Protein AF-A0A960UHL5-F1 (afdb_monomer_lite)

Foldseek 3Di:
DAAADEDPVVLVCVVVCPVLVVCCVPPVVNNVRYDNDPVVRQVPDQEAEAPDADPVVVVVVLPPQRHAYEYADCNDPDDDPHPRYHYPVD

pLDDT: mean 88.34, std 11.58, range [50.41, 98.0]

Sequence (90 aa):
RRVRIHDDNVSMARLRGGNKAYIEAKLPHISELLVADARDVIDGAAVIIVGAASPLYRELLEQERDKTVVDLVRLWDDTPDLPAYHGLCW

Radius of gyration: 14.04 Å; chains: 1; bounding box: 30×26×37 Å

Secondary structure (DSSP, 8-state):
----B--HHHHHHTTSTHHHHHHHHH-HHHHTTB-S-HHHHHHT-SEEEE-S--HHHHHHHHT-SSSEEEESS--SSS--S-TTEEES--

Structure (mmCIF, N/CA/C/O backbone):
data_AF-A0A960UHL5-F1
#
_entry.id   AF-A0A960UHL5-F1
#
loop_
_atom_site.group_PDB
_atom_site.id
_atom_site.type_symbol
_atom_site.label_atom_id
_atom_site.label_alt_id
_atom_site.label_comp_id
_atom_site.label_asym_id
_atom_site.label_entity_id
_atom_site.label_seq_id
_atom_site.pdbx_PDB_ins_code
_atom_site.Cartn_x
_atom_site.Cartn_y
_atom_site.Cartn_z
_atom_site.occupancy
_atom_site.B_iso_or_equiv
_atom_site.auth_seq_id
_atom_site.auth_comp_id
_atom_site.auth_asym_id
_atom_site.auth_atom_id
_atom_site.pdbx_PDB_model_num
ATOM 1 N N . ARG A 1 1 ? -6.436 -17.522 -4.661 1.00 59.94 1 ARG A N 1
ATOM 2 C CA . ARG A 1 1 ? -6.026 -16.264 -3.984 1.00 59.94 1 ARG A CA 1
ATOM 3 C C . ARG A 1 1 ? -5.023 -15.569 -4.894 1.00 59.94 1 ARG A C 1
ATOM 5 O O . ARG A 1 1 ? -4.100 -16.245 -5.323 1.00 59.94 1 ARG A O 1
ATOM 12 N N . ARG A 1 2 ? -5.245 -14.303 -5.264 1.00 85.00 2 ARG A N 1
ATOM 13 C CA . ARG A 1 2 ? -4.417 -13.558 -6.230 1.00 85.00 2 ARG A CA 1
ATOM 14 C C . ARG A 1 2 ? -3.702 -12.421 -5.499 1.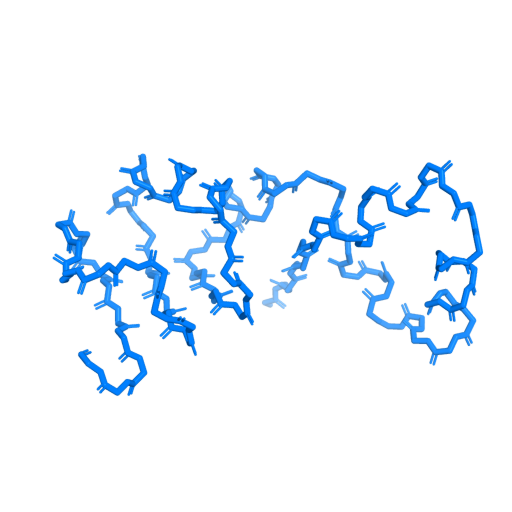00 85.00 2 ARG A C 1
ATOM 16 O O . ARG A 1 2 ? -4.349 -11.719 -4.732 1.00 85.00 2 ARG A O 1
ATOM 23 N N . VAL A 1 3 ? -2.399 -12.280 -5.721 1.00 93.75 3 VAL A N 1
ATOM 24 C CA . VAL A 1 3 ? -1.571 -11.191 -5.176 1.00 93.75 3 VAL A CA 1
ATOM 25 C C . VAL A 1 3 ? -1.398 -10.131 -6.258 1.00 93.75 3 VAL A C 1
ATOM 27 O O . VAL A 1 3 ? -1.325 -10.469 -7.439 1.00 93.75 3 VAL A O 1
ATOM 30 N N . ARG A 1 4 ? -1.365 -8.860 -5.858 1.00 95.38 4 ARG A N 1
ATOM 31 C CA . ARG A 1 4 ? -1.005 -7.724 -6.711 1.00 95.38 4 ARG A CA 1
ATOM 32 C C . ARG A 1 4 ? -0.083 -6.809 -5.925 1.00 95.38 4 ARG A C 1
ATOM 34 O O . ARG A 1 4 ? -0.239 -6.689 -4.713 1.00 95.38 4 ARG A O 1
ATOM 41 N N . ILE A 1 5 ? 0.879 -6.219 -6.618 1.00 94.31 5 ILE A N 1
ATOM 42 C CA . ILE A 1 5 ? 1.917 -5.383 -6.028 1.00 94.31 5 ILE A CA 1
ATOM 43 C C . ILE A 1 5 ? 1.909 -4.059 -6.771 1.00 94.31 5 ILE A C 1
ATOM 45 O O . ILE A 1 5 ? 1.880 -4.032 -7.999 1.00 94.31 5 ILE A O 1
ATOM 49 N N . HIS A 1 6 ? 1.957 -2.971 -6.024 1.00 94.50 6 HIS A N 1
ATOM 50 C CA . HIS A 1 6 ? 2.238 -1.661 -6.571 1.00 94.50 6 HIS A CA 1
ATOM 51 C C . HIS A 1 6 ? 3.460 -1.090 -5.857 1.00 94.50 6 HIS A C 1
ATOM 53 O O . HIS A 1 6 ? 3.639 -1.291 -4.656 1.00 94.50 6 HIS A O 1
ATOM 59 N N . ASP A 1 7 ? 4.309 -0.423 -6.627 1.00 90.75 7 ASP A N 1
ATOM 60 C CA . ASP A 1 7 ? 5.493 0.272 -6.144 1.00 90.75 7 ASP A CA 1
ATOM 61 C C . ASP A 1 7 ? 5.653 1.549 -6.973 1.00 90.75 7 ASP A C 1
ATOM 63 O O . ASP A 1 7 ? 5.804 1.476 -8.200 1.00 90.75 7 ASP A O 1
ATOM 67 N N . ASP A 1 8 ? 5.595 2.705 -6.311 1.00 84.06 8 ASP A N 1
ATOM 68 C CA . ASP A 1 8 ? 5.727 4.026 -6.932 1.00 84.06 8 ASP A CA 1
ATOM 69 C C . ASP A 1 8 ? 7.028 4.158 -7.741 1.00 84.06 8 ASP A C 1
ATOM 71 O O . ASP A 1 8 ? 7.022 4.641 -8.876 1.00 84.06 8 ASP A O 1
ATOM 75 N N . ASN A 1 9 ? 8.155 3.673 -7.212 1.00 77.88 9 ASN A N 1
ATOM 76 C CA . ASN A 1 9 ? 9.458 3.796 -7.866 1.00 77.88 9 ASN A CA 1
ATOM 77 C C . ASN A 1 9 ? 9.540 2.923 -9.121 1.00 77.88 9 ASN A C 1
ATOM 79 O O . ASN A 1 9 ? 10.141 3.322 -10.121 1.00 77.88 9 ASN A O 1
ATOM 83 N N . VAL A 1 10 ? 8.926 1.739 -9.097 1.00 76.94 10 VAL A N 1
ATOM 84 C CA . VAL A 1 10 ? 8.890 0.831 -10.252 1.00 76.94 10 VAL A CA 1
ATOM 85 C C . VAL A 1 10 ? 7.877 1.296 -11.298 1.00 76.94 10 VAL A C 1
ATOM 87 O O . VAL A 1 10 ? 8.176 1.266 -12.496 1.00 76.94 10 VAL A O 1
ATOM 90 N N . SER A 1 11 ? 6.707 1.770 -10.869 1.00 70.88 11 SER A N 1
ATOM 91 C CA . SER A 1 11 ? 5.652 2.280 -11.753 1.00 70.88 11 SER A CA 1
ATOM 92 C C . SER A 1 11 ? 6.113 3.542 -12.479 1.00 70.88 11 SER A C 1
ATOM 94 O O . SER A 1 11 ? 6.006 3.614 -13.704 1.00 70.88 11 SER A O 1
ATOM 96 N N . MET A 1 12 ? 6.768 4.468 -11.771 1.00 58.31 12 MET A N 1
ATOM 97 C CA . MET A 1 12 ? 7.421 5.634 -12.373 1.00 58.31 12 MET A CA 1
ATOM 98 C C . MET A 1 12 ? 8.596 5.239 -13.272 1.00 58.31 12 MET A C 1
ATOM 100 O O . MET A 1 12 ? 8.795 5.833 -14.332 1.00 58.31 12 MET A O 1
ATOM 104 N N . ALA A 1 13 ? 9.357 4.198 -12.924 1.00 56.66 13 ALA A N 1
ATOM 105 C CA . ALA A 1 13 ? 10.436 3.711 -13.777 1.00 56.66 13 ALA A CA 1
ATOM 106 C C . ALA A 1 13 ? 9.955 2.993 -15.051 1.00 56.66 13 ALA A C 1
ATOM 108 O O . ALA A 1 13 ? 10.745 2.835 -15.982 1.00 56.66 13 ALA A O 1
ATOM 109 N N . ARG A 1 14 ? 8.665 2.645 -15.193 1.00 53.62 14 ARG A N 1
ATOM 110 C CA . ARG A 1 14 ? 8.115 2.270 -16.512 1.00 53.62 14 ARG A CA 1
ATOM 111 C C . ARG A 1 14 ? 8.217 3.418 -17.528 1.00 53.62 14 ARG A C 1
ATOM 113 O O . ARG A 1 14 ? 8.268 3.138 -18.722 1.00 53.62 14 ARG A O 1
ATOM 120 N N . LEU A 1 15 ? 8.344 4.672 -17.074 1.00 50.41 15 LEU A N 1
ATOM 121 C CA . LEU A 1 15 ? 8.643 5.841 -17.917 1.00 50.41 15 LEU A CA 1
ATOM 122 C C . LEU A 1 15 ? 10.147 5.982 -18.249 1.00 50.41 15 LEU A C 1
ATOM 124 O O . LEU A 1 15 ? 10.513 6.781 -19.107 1.00 50.41 15 LEU A O 1
ATOM 128 N N . ARG A 1 16 ? 11.034 5.206 -17.604 1.00 50.62 16 ARG A N 1
ATOM 129 C CA . ARG A 1 16 ? 12.496 5.190 -17.816 1.00 50.62 16 ARG A CA 1
ATOM 130 C C . ARG A 1 16 ? 12.991 3.737 -17.895 1.00 50.62 16 ARG A C 1
ATOM 132 O O . ARG A 1 16 ? 13.467 3.174 -16.916 1.00 50.62 16 ARG A O 1
ATOM 139 N N . GLY A 1 17 ? 12.862 3.125 -19.074 1.00 58.31 17 GLY A N 1
ATOM 140 C CA . GLY A 1 17 ? 12.838 1.668 -19.316 1.00 58.31 17 GLY A CA 1
ATOM 141 C C . GLY A 1 17 ? 13.940 0.743 -18.756 1.00 58.31 17 GLY A C 1
ATOM 142 O O . GLY A 1 17 ? 13.784 -0.470 -18.868 1.00 58.31 17 GLY A O 1
ATOM 143 N N . GLY A 1 18 ? 15.009 1.237 -18.123 1.00 67.62 18 GLY A N 1
ATOM 144 C CA . GLY A 1 18 ? 16.094 0.401 -17.584 1.00 67.62 18 GLY A CA 1
ATOM 145 C C . GLY A 1 18 ? 15.682 -0.499 -16.409 1.00 67.62 18 GLY A C 1
ATOM 146 O O . GLY A 1 18 ? 15.943 -1.701 -16.432 1.00 67.62 18 GLY A O 1
ATOM 147 N N . ASN A 1 19 ? 14.982 0.044 -15.405 1.00 70.06 19 ASN A N 1
ATOM 148 C CA . ASN A 1 19 ? 14.563 -0.745 -14.232 1.00 70.06 19 ASN A CA 1
ATOM 149 C C . ASN A 1 19 ? 13.491 -1.780 -14.581 1.00 70.06 19 ASN A C 1
ATOM 151 O O . ASN A 1 19 ? 13.513 -2.890 -14.054 1.00 70.06 19 ASN A O 1
ATOM 155 N N . LYS A 1 20 ? 12.573 -1.438 -15.494 1.00 72.62 20 LYS A N 1
ATOM 156 C CA . LYS A 1 20 ? 11.529 -2.359 -15.951 1.00 72.62 20 LYS A CA 1
ATOM 157 C C . LYS A 1 20 ? 12.143 -3.592 -16.621 1.00 72.62 20 LYS A C 1
ATOM 159 O O . LYS A 1 20 ? 11.830 -4.707 -16.222 1.00 72.62 20 LYS A O 1
ATOM 164 N N . ALA A 1 21 ? 13.064 -3.386 -17.566 1.00 76.69 21 ALA A N 1
ATOM 165 C CA . ALA A 1 21 ? 13.735 -4.479 -18.268 1.00 76.69 21 ALA A CA 1
ATOM 166 C C . ALA A 1 21 ? 14.543 -5.376 -17.313 1.00 76.69 21 ALA A C 1
ATOM 168 O O . ALA A 1 21 ? 14.564 -6.595 -17.473 1.00 76.69 21 ALA A O 1
ATOM 169 N N . TYR A 1 22 ? 15.173 -4.790 -16.287 1.00 83.00 22 TYR A N 1
ATOM 170 C CA . TYR A 1 22 ? 15.870 -5.557 -15.253 1.00 83.00 22 TYR A CA 1
ATOM 171 C C . TYR A 1 22 ? 14.914 -6.450 -14.448 1.00 83.00 22 TYR A C 1
ATOM 173 O O . TYR A 1 22 ? 15.190 -7.639 -14.283 1.00 83.00 22 TYR A O 1
ATOM 181 N N . ILE A 1 23 ? 13.788 -5.905 -13.974 1.00 81.56 23 ILE A N 1
ATOM 182 C CA . ILE A 1 23 ? 12.788 -6.662 -13.203 1.00 81.56 23 ILE A CA 1
ATOM 183 C C . ILE A 1 23 ? 12.162 -7.760 -14.067 1.00 81.56 23 ILE A C 1
ATOM 185 O O . ILE A 1 23 ? 12.072 -8.897 -13.615 1.00 81.56 23 ILE A O 1
ATOM 189 N N . GLU A 1 24 ? 11.802 -7.466 -15.317 1.00 80.75 24 GLU A N 1
ATOM 190 C CA . GLU A 1 24 ? 11.262 -8.461 -16.254 1.00 80.75 24 GLU A CA 1
ATOM 191 C C . GLU A 1 24 ? 12.252 -9.605 -16.515 1.00 80.75 24 GLU A C 1
ATOM 193 O O . GLU A 1 24 ? 11.853 -10.767 -16.543 1.00 80.75 24 GLU A O 1
ATOM 198 N N . ALA A 1 25 ? 13.547 -9.300 -16.645 1.00 85.19 25 ALA A N 1
ATOM 199 C CA . ALA A 1 25 ? 14.572 -10.305 -16.915 1.00 85.19 25 ALA A CA 1
ATOM 200 C C . ALA A 1 25 ? 14.982 -11.121 -15.678 1.00 85.19 25 ALA A C 1
ATOM 202 O O . ALA A 1 25 ? 15.327 -12.297 -15.802 1.00 85.19 25 ALA A O 1
ATOM 203 N N . LYS A 1 26 ? 15.018 -10.504 -14.489 1.00 89.12 26 LYS A N 1
ATOM 204 C CA . LYS A 1 26 ? 15.543 -11.135 -13.264 1.00 89.12 26 LYS A CA 1
ATOM 205 C C . LYS A 1 26 ? 14.461 -11.674 -12.336 1.00 89.12 26 LYS A C 1
ATOM 207 O O . LYS A 1 26 ? 14.719 -12.638 -11.623 1.00 89.12 26 LYS A O 1
ATOM 212 N N . LEU A 1 27 ? 13.274 -11.074 -12.340 1.00 87.69 27 LEU A N 1
ATOM 213 C CA . LEU A 1 27 ? 12.159 -11.388 -11.444 1.00 87.69 27 LEU A CA 1
ATOM 214 C C . LEU A 1 27 ? 10.829 -11.463 -12.227 1.00 87.69 27 LEU A C 1
ATOM 216 O O . LEU A 1 27 ? 9.884 -10.736 -11.911 1.00 87.69 27 LEU A O 1
ATOM 220 N N . PRO A 1 28 ? 10.714 -12.346 -13.238 1.00 85.69 28 PRO A N 1
ATOM 221 C CA . PRO A 1 28 ? 9.539 -12.402 -14.116 1.00 85.69 28 PRO A CA 1
ATOM 222 C C . PRO A 1 28 ? 8.238 -12.661 -13.343 1.00 85.69 28 PRO A C 1
ATOM 224 O O . PRO A 1 28 ? 7.237 -11.989 -13.566 1.00 85.69 28 PRO A O 1
ATOM 227 N N . HIS A 1 29 ? 8.288 -13.545 -12.344 1.00 88.44 29 HIS A N 1
ATOM 228 C CA . HIS A 1 29 ? 7.151 -13.860 -11.479 1.00 88.44 29 HIS A CA 1
ATOM 229 C C . HIS A 1 29 ? 6.683 -12.672 -10.623 1.00 88.44 29 HIS A C 1
ATOM 231 O O . HIS A 1 29 ? 5.518 -12.628 -10.252 1.00 88.44 29 HIS A O 1
ATOM 237 N N . ILE A 1 30 ? 7.556 -11.707 -10.305 1.00 88.31 30 ILE A N 1
ATOM 238 C CA . ILE A 1 30 ? 7.153 -10.462 -9.631 1.00 88.31 30 ILE A CA 1
ATOM 239 C C . ILE A 1 30 ? 6.582 -9.479 -10.649 1.00 88.31 30 ILE A C 1
ATOM 241 O O . ILE A 1 30 ? 5.579 -8.829 -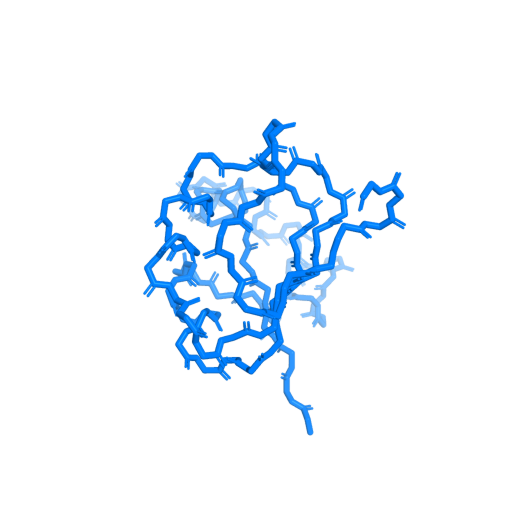10.368 1.00 88.31 30 ILE A O 1
ATOM 245 N N . SER A 1 31 ? 7.175 -9.407 -11.845 1.00 86.31 31 SER A N 1
ATOM 246 C CA . SER A 1 31 ? 6.699 -8.539 -12.926 1.00 86.31 31 SER A CA 1
ATOM 247 C C . SER A 1 31 ? 5.226 -8.781 -13.274 1.00 86.31 31 SER A C 1
ATOM 249 O O . SER A 1 31 ? 4.467 -7.830 -13.447 1.00 86.31 31 SER A O 1
ATOM 251 N N . GLU A 1 32 ? 4.794 -10.043 -13.285 1.00 87.56 32 GLU A N 1
ATOM 252 C CA . GLU A 1 32 ? 3.398 -10.442 -13.521 1.00 87.56 32 GLU A CA 1
ATOM 253 C C . GLU A 1 32 ? 2.416 -9.985 -12.427 1.00 87.56 32 GLU A C 1
ATOM 255 O O . GLU A 1 32 ? 1.212 -9.886 -12.673 1.00 87.56 32 GLU A O 1
ATOM 260 N N . LEU A 1 33 ? 2.911 -9.706 -11.218 1.00 91.19 33 LEU A N 1
ATOM 261 C CA . LEU A 1 33 ? 2.104 -9.238 -10.089 1.00 91.19 33 LEU A CA 1
ATOM 262 C C . LEU A 1 33 ? 2.038 -7.710 -10.015 1.00 91.19 33 LEU A C 1
ATOM 264 O O . LEU A 1 33 ? 1.171 -7.182 -9.312 1.00 91.19 33 LEU A O 1
ATOM 268 N N . LEU A 1 34 ? 2.943 -7.008 -10.706 1.00 90.38 34 LEU A N 1
ATOM 269 C CA . LEU A 1 34 ? 3.033 -5.554 -10.669 1.00 90.38 34 LEU A CA 1
ATOM 270 C C . LEU A 1 34 ? 1.899 -4.901 -11.462 1.00 90.38 34 LEU A C 1
ATOM 272 O O . LEU A 1 34 ? 1.742 -5.127 -12.665 1.00 90.38 34 LEU A O 1
ATOM 276 N N . VAL A 1 35 ? 1.165 -4.016 -10.797 1.00 91.44 35 VAL A N 1
ATOM 277 C CA . VAL A 1 35 ? 0.160 -3.141 -11.405 1.00 91.44 35 VAL A CA 1
ATOM 278 C C . VAL A 1 35 ? 0.646 -1.695 -11.395 1.00 91.44 35 VAL A C 1
ATOM 280 O O . VAL A 1 35 ? 1.399 -1.279 -10.515 1.00 91.44 35 VAL A O 1
ATOM 283 N N . ALA A 1 36 ? 0.257 -0.939 -12.421 1.00 88.50 36 ALA A N 1
ATOM 284 C CA . ALA A 1 36 ? 0.751 0.422 -12.617 1.00 88.50 36 ALA A CA 1
ATOM 285 C C . ALA A 1 36 ? 0.086 1.434 -11.677 1.00 88.50 36 ALA A C 1
ATOM 287 O O . ALA A 1 36 ? 0.721 2.420 -11.325 1.00 88.50 36 ALA A O 1
ATOM 288 N N . ASP A 1 37 ? -1.160 1.180 -11.280 1.00 91.44 37 ASP A N 1
ATOM 289 C CA . ASP A 1 37 ? -1.937 2.049 -10.404 1.00 91.44 37 ASP A CA 1
ATOM 290 C C . ASP A 1 37 ? -2.078 1.406 -9.017 1.00 91.44 37 ASP A C 1
ATOM 292 O O . ASP A 1 37 ? -2.435 0.231 -8.893 1.00 91.44 37 ASP A O 1
ATOM 296 N N . ALA A 1 38 ? -1.803 2.173 -7.962 1.00 94.31 38 ALA A N 1
ATOM 297 C CA . ALA A 1 38 ? -2.031 1.749 -6.584 1.00 94.31 38 ALA A CA 1
ATOM 298 C C . ALA A 1 38 ? -3.508 1.408 -6.338 1.00 94.31 38 ALA A C 1
ATOM 300 O O . ALA A 1 38 ? -3.818 0.475 -5.588 1.00 94.31 38 ALA A O 1
ATOM 301 N N . ARG A 1 39 ? -4.422 2.118 -7.011 1.00 94.38 39 ARG A N 1
ATOM 302 C CA . ARG A 1 39 ? -5.865 1.917 -6.893 1.00 94.38 39 ARG A CA 1
ATOM 303 C C . ARG A 1 39 ? -6.291 0.523 -7.333 1.00 94.38 39 ARG A C 1
ATOM 305 O O . ARG A 1 39 ? -7.123 -0.093 -6.669 1.00 94.38 39 ARG A O 1
ATOM 312 N N . ASP A 1 40 ? -5.633 -0.031 -8.355 1.00 94.06 40 ASP A N 1
ATOM 313 C CA . ASP A 1 40 ? -5.885 -1.405 -8.784 1.00 94.06 40 ASP A CA 1
ATOM 314 C C . ASP A 1 40 ? -5.698 -2.370 -7.611 1.00 94.06 40 ASP A C 1
ATOM 316 O O . ASP A 1 40 ? -6.548 -3.237 -7.394 1.00 94.06 40 ASP A O 1
ATOM 320 N N . VAL A 1 41 ? -4.618 -2.226 -6.829 1.00 95.50 41 VAL A N 1
ATOM 321 C CA . VAL A 1 41 ? -4.357 -3.069 -5.650 1.00 95.50 41 VAL A CA 1
ATOM 322 C C . VAL A 1 41 ? -5.472 -2.911 -4.626 1.00 95.50 41 VAL A C 1
ATOM 324 O O . VAL A 1 41 ? -6.063 -3.922 -4.237 1.00 95.50 41 VAL A O 1
ATOM 327 N N . ILE A 1 42 ? -5.757 -1.669 -4.236 1.00 94.69 42 ILE A N 1
ATOM 328 C CA . ILE A 1 42 ? -6.684 -1.320 -3.156 1.00 94.69 42 ILE A CA 1
ATOM 329 C C . ILE A 1 42 ? -8.094 -1.835 -3.444 1.00 94.69 42 ILE A C 1
ATOM 331 O O . ILE A 1 42 ? -8.669 -2.564 -2.629 1.00 94.69 42 ILE A O 1
ATOM 335 N N . ASP A 1 43 ? -8.623 -1.557 -4.633 1.00 93.81 43 ASP A N 1
ATOM 336 C CA . ASP A 1 43 ? -10.018 -1.853 -4.956 1.00 93.81 43 ASP A CA 1
ATOM 337 C C . ASP A 1 43 ? -10.292 -3.365 -4.970 1.00 93.81 43 ASP A C 1
ATOM 339 O O . ASP A 1 43 ? -11.305 -3.835 -4.453 1.00 93.81 43 ASP A O 1
ATOM 343 N N . GLY A 1 44 ? -9.364 -4.162 -5.504 1.00 92.88 44 GLY A N 1
ATOM 344 C CA . GLY A 1 44 ? -9.564 -5.612 -5.659 1.00 92.88 44 GLY A CA 1
ATOM 345 C C . GLY A 1 44 ? -8.915 -6.493 -4.583 1.00 92.88 44 GLY A C 1
ATOM 346 O O . GLY A 1 44 ? -8.801 -7.705 -4.783 1.00 92.88 44 GLY A O 1
ATOM 347 N N . ALA A 1 45 ? -8.428 -5.918 -3.482 1.00 95.00 45 ALA A N 1
ATOM 348 C CA . ALA A 1 45 ? -7.913 -6.669 -2.339 1.00 95.00 45 ALA A CA 1
ATOM 349 C C . ALA A 1 45 ? -8.798 -6.456 -1.104 1.00 95.00 45 ALA A C 1
ATOM 351 O O . ALA A 1 45 ? -9.369 -5.392 -0.915 1.00 95.00 45 ALA A O 1
ATOM 352 N N . ALA A 1 46 ? -8.915 -7.482 -0.259 1.00 94.88 46 ALA A N 1
ATOM 353 C CA . ALA A 1 46 ? -9.536 -7.362 1.066 1.00 94.88 46 ALA A CA 1
ATOM 354 C C . ALA A 1 46 ? -8.499 -7.070 2.166 1.00 94.88 46 ALA A C 1
ATOM 356 O O . ALA A 1 46 ? -8.835 -6.532 3.216 1.00 94.88 46 ALA A O 1
ATOM 357 N N . VAL A 1 47 ? -7.237 -7.438 1.918 1.00 96.62 47 VAL A N 1
ATOM 358 C CA . VAL A 1 47 ? -6.106 -7.234 2.827 1.00 96.62 47 VAL A CA 1
ATOM 359 C C . VAL A 1 47 ? -5.026 -6.469 2.078 1.00 96.62 47 VAL A C 1
ATOM 361 O O . VAL A 1 47 ? -4.585 -6.916 1.017 1.00 96.62 47 VAL A O 1
ATOM 364 N N . ILE A 1 48 ? -4.600 -5.345 2.644 1.00 97.44 48 ILE A N 1
ATOM 365 C CA . ILE A 1 48 ? -3.523 -4.502 2.137 1.00 97.44 48 ILE A CA 1
ATOM 366 C C . ILE A 1 48 ? -2.321 -4.647 3.061 1.00 97.44 48 ILE A C 1
ATOM 368 O O . ILE A 1 48 ? -2.450 -4.501 4.273 1.00 97.44 48 ILE A O 1
ATOM 372 N N . ILE A 1 49 ? -1.153 -4.926 2.487 1.00 97.75 49 ILE A N 1
ATOM 373 C CA . ILE A 1 49 ? 0.118 -4.959 3.213 1.00 97.75 49 ILE A CA 1
ATOM 374 C C . ILE A 1 49 ? 0.946 -3.772 2.735 1.00 97.75 49 ILE A C 1
ATOM 376 O O . ILE A 1 49 ? 1.293 -3.697 1.556 1.00 97.75 49 ILE A O 1
ATOM 380 N N . VAL A 1 50 ? 1.269 -2.858 3.644 1.00 97.31 50 VAL A N 1
ATOM 381 C CA . VAL A 1 50 ? 2.081 -1.679 3.345 1.00 97.31 50 VAL A CA 1
ATOM 382 C C . VAL A 1 50 ? 3.535 -1.991 3.681 1.00 97.31 50 VAL A C 1
ATOM 384 O O . VAL A 1 50 ? 3.914 -2.067 4.847 1.00 97.31 50 VAL A O 1
ATOM 387 N N . GLY A 1 51 ? 4.342 -2.205 2.640 1.00 96.38 51 GLY A N 1
ATOM 388 C CA . GLY A 1 51 ? 5.772 -2.523 2.755 1.00 96.38 51 GLY A CA 1
ATOM 389 C C . GLY A 1 51 ? 6.719 -1.351 2.480 1.00 96.38 51 GLY A C 1
ATOM 390 O O . GLY A 1 51 ? 7.924 -1.496 2.663 1.00 96.38 51 GLY A O 1
ATOM 391 N N . ALA A 1 52 ? 6.199 -0.204 2.041 1.00 94.50 52 ALA A N 1
ATOM 392 C CA . ALA A 1 52 ? 6.969 1.011 1.790 1.00 94.50 52 ALA A CA 1
ATOM 393 C C . ALA A 1 52 ? 6.137 2.233 2.189 1.00 94.50 52 ALA A C 1
ATOM 395 O O . ALA A 1 52 ? 4.955 2.307 1.854 1.00 94.50 52 ALA A O 1
ATOM 396 N N . ALA A 1 53 ? 6.741 3.179 2.909 1.00 93.75 53 ALA A N 1
ATOM 397 C CA . ALA A 1 53 ? 6.054 4.398 3.316 1.00 93.75 53 ALA A CA 1
ATOM 398 C C . ALA A 1 53 ? 5.944 5.357 2.121 1.00 93.75 53 ALA A C 1
ATOM 400 O O . ALA A 1 53 ? 6.956 5.741 1.535 1.00 93.75 53 ALA A O 1
ATOM 401 N N . SER A 1 54 ? 4.717 5.741 1.769 1.00 93.94 54 SER A N 1
ATOM 402 C CA . SER A 1 54 ? 4.432 6.716 0.714 1.00 93.94 54 SER A CA 1
ATOM 403 C C . SER A 1 54 ? 3.233 7.574 1.126 1.00 93.94 54 SER A C 1
ATOM 405 O O . SER A 1 54 ? 2.218 7.010 1.551 1.00 93.94 54 SER A O 1
ATOM 407 N N . PRO A 1 55 ? 3.297 8.913 0.982 1.00 93.75 55 PRO A N 1
ATOM 408 C CA . PRO A 1 55 ? 2.141 9.782 1.197 1.00 93.75 55 PRO A CA 1
ATOM 409 C C . PRO A 1 55 ? 0.929 9.371 0.353 1.00 93.75 55 PRO A C 1
ATOM 411 O O . PRO A 1 55 ? -0.194 9.440 0.843 1.00 93.75 55 PRO A O 1
ATOM 414 N N . LEU A 1 56 ? 1.162 8.864 -0.865 1.00 93.56 56 LEU A N 1
ATOM 415 C CA . LEU A 1 56 ? 0.111 8.350 -1.743 1.00 93.56 56 LEU A CA 1
ATOM 416 C C . LEU A 1 56 ? -0.668 7.213 -1.075 1.00 93.56 56 LEU A C 1
ATOM 418 O O . LEU A 1 56 ? -1.894 7.210 -1.067 1.00 93.56 56 LEU A O 1
ATOM 422 N N . TYR A 1 57 ? 0.037 6.234 -0.504 1.00 95.56 57 TYR A N 1
ATOM 423 C CA . TYR A 1 57 ? -0.615 5.071 0.102 1.00 95.56 57 TYR A CA 1
ATOM 424 C C . TYR A 1 57 ? -1.398 5.462 1.346 1.00 95.56 57 TYR A C 1
ATOM 426 O O . TYR A 1 57 ? -2.482 4.931 1.570 1.00 95.56 57 TYR A O 1
ATOM 434 N N . ARG A 1 58 ? -0.869 6.408 2.129 1.00 95.06 58 ARG A N 1
ATOM 435 C CA . ARG A 1 58 ? -1.580 6.956 3.281 1.00 95.06 58 ARG A CA 1
ATOM 436 C C . ARG A 1 58 ? -2.898 7.596 2.845 1.00 95.06 58 ARG A C 1
ATOM 438 O O . ARG A 1 58 ? -3.943 7.212 3.356 1.00 95.06 58 ARG A O 1
ATOM 445 N N . GLU A 1 59 ? -2.842 8.512 1.879 1.00 95.00 59 GLU A N 1
ATOM 446 C CA . GLU A 1 59 ? -4.016 9.227 1.365 1.00 95.00 59 GLU A CA 1
ATOM 447 C C . GLU A 1 59 ? -5.076 8.267 0.813 1.00 95.00 59 GLU A C 1
ATOM 449 O O . GLU A 1 59 ? -6.259 8.390 1.128 1.00 95.00 59 GLU A O 1
ATOM 454 N N . LEU A 1 60 ? -4.656 7.276 0.023 1.00 95.00 60 LEU A N 1
ATOM 455 C CA . LEU A 1 60 ? -5.582 6.306 -0.550 1.00 95.00 60 LEU A CA 1
ATOM 456 C C . LEU A 1 60 ? -6.235 5.428 0.524 1.00 95.00 60 LEU A C 1
ATOM 458 O O . LEU A 1 60 ? -7.431 5.178 0.446 1.00 95.00 60 LEU A O 1
ATOM 462 N N . LEU A 1 61 ? -5.478 4.965 1.523 1.00 95.56 61 LEU A N 1
ATOM 463 C CA . LEU A 1 61 ? -5.997 4.061 2.554 1.00 95.56 61 LEU A CA 1
ATOM 464 C C . LEU A 1 61 ? -6.870 4.761 3.598 1.00 95.56 61 LEU A C 1
ATOM 466 O O . LEU A 1 61 ? -7.734 4.113 4.183 1.00 95.56 61 LEU A O 1
ATOM 470 N N . GLU A 1 62 ? -6.707 6.069 3.810 1.00 93.50 62 GLU A N 1
ATOM 471 C CA . GLU A 1 62 ? -7.583 6.852 4.696 1.00 93.50 62 GLU A CA 1
ATOM 472 C C . GLU A 1 62 ? -9.059 6.818 4.248 1.00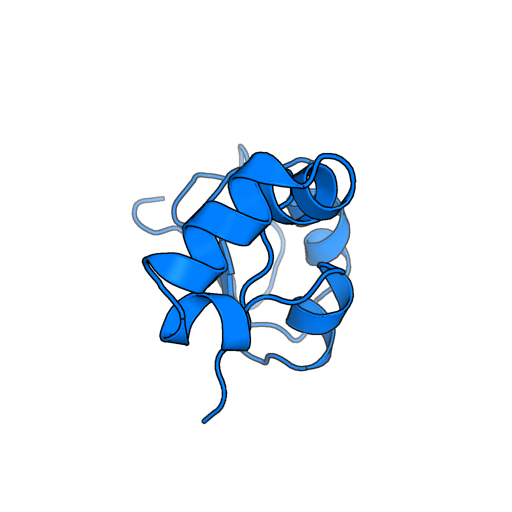 93.50 62 GLU A C 1
ATOM 474 O O . GLU A 1 62 ? -9.965 6.991 5.067 1.00 93.50 62 GLU A O 1
ATOM 479 N N . GLN A 1 63 ? -9.311 6.530 2.968 1.00 91.19 63 GLN A N 1
ATOM 480 C CA . GLN A 1 63 ? -10.649 6.451 2.378 1.00 91.19 63 GLN A CA 1
ATOM 481 C C . GLN A 1 63 ? -11.289 5.054 2.485 1.00 91.19 63 GLN A C 1
ATOM 483 O O . GLN A 1 63 ? -12.486 4.904 2.242 1.00 91.19 63 GLN A O 1
ATOM 488 N N . GLU A 1 64 ? -10.530 4.031 2.884 1.00 93.38 64 GLU A N 1
ATOM 489 C CA . GLU A 1 64 ? -10.923 2.627 2.748 1.00 93.38 64 GLU A CA 1
ATOM 490 C C . GLU A 1 64 ? -11.266 2.006 4.108 1.00 93.38 64 GLU A C 1
ATOM 492 O O . GLU A 1 64 ? -10.399 1.585 4.874 1.00 93.38 64 GLU A O 1
ATOM 497 N N . ARG A 1 65 ? -12.562 1.946 4.432 1.00 92.44 65 ARG A N 1
ATOM 498 C CA . ARG A 1 65 ? -13.043 1.499 5.756 1.00 92.44 65 ARG A CA 1
ATOM 499 C C . ARG A 1 65 ? -13.314 -0.005 5.852 1.00 92.44 65 ARG A C 1
ATOM 501 O O . ARG A 1 65 ? -13.429 -0.527 6.957 1.00 92.44 65 ARG A O 1
ATOM 508 N N . ASP A 1 66 ? -13.447 -0.694 4.723 1.00 94.31 66 ASP A N 1
ATOM 509 C CA . ASP A 1 66 ? -13.816 -2.113 4.617 1.00 94.31 66 ASP A CA 1
ATOM 510 C C . ASP A 1 66 ? -12.608 -3.048 4.416 1.00 94.31 66 ASP A C 1
ATOM 512 O O . ASP A 1 66 ? -12.770 -4.261 4.255 1.00 94.31 66 ASP A O 1
ATOM 516 N N . LYS A 1 67 ? -11.389 -2.500 4.441 1.00 94.44 67 LYS A N 1
ATOM 517 C CA . LYS A 1 67 ? -10.139 -3.223 4.186 1.00 94.44 67 LYS A CA 1
ATOM 518 C C . LYS A 1 67 ? -9.401 -3.527 5.484 1.00 94.44 67 LYS A C 1
ATOM 520 O O . LYS A 1 67 ? -9.346 -2.705 6.395 1.00 94.44 67 LYS A O 1
ATOM 525 N N . THR A 1 68 ? -8.753 -4.687 5.540 1.00 97.12 68 THR A N 1
ATOM 526 C CA . THR A 1 68 ? -7.731 -4.953 6.558 1.00 97.12 68 THR A CA 1
ATOM 527 C C . THR A 1 68 ? -6.412 -4.343 6.109 1.00 97.12 68 THR A C 1
ATOM 529 O O . THR A 1 68 ? -5.919 -4.682 5.032 1.00 97.12 68 THR A O 1
ATOM 532 N N . VAL A 1 69 ? -5.818 -3.485 6.933 1.00 97.50 69 VAL A N 1
ATOM 533 C CA . VAL A 1 69 ? -4.527 -2.848 6.652 1.00 97.50 69 VAL A CA 1
ATOM 534 C C . VAL A 1 69 ? -3.475 -3.413 7.595 1.00 97.50 69 VAL A C 1
ATOM 536 O O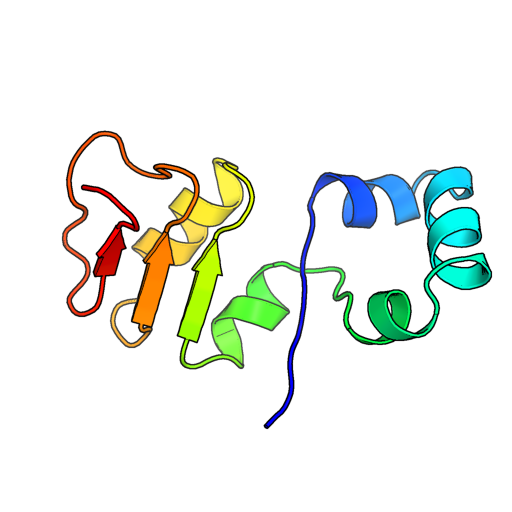 . VAL A 1 69 ? -3.618 -3.340 8.811 1.00 97.50 69 VAL A O 1
ATOM 539 N N . VAL A 1 70 ? -2.413 -3.975 7.024 1.00 98.00 70 VAL A N 1
ATOM 540 C CA . VAL A 1 70 ? -1.226 -4.447 7.738 1.00 98.00 70 VAL A CA 1
ATOM 541 C C . VAL A 1 70 ? -0.077 -3.503 7.416 1.00 98.00 70 VAL A C 1
ATOM 543 O O . VAL A 1 70 ? 0.417 -3.480 6.288 1.00 98.00 70 VAL A O 1
ATOM 546 N N . ASP A 1 71 ? 0.339 -2.721 8.401 1.00 97.56 71 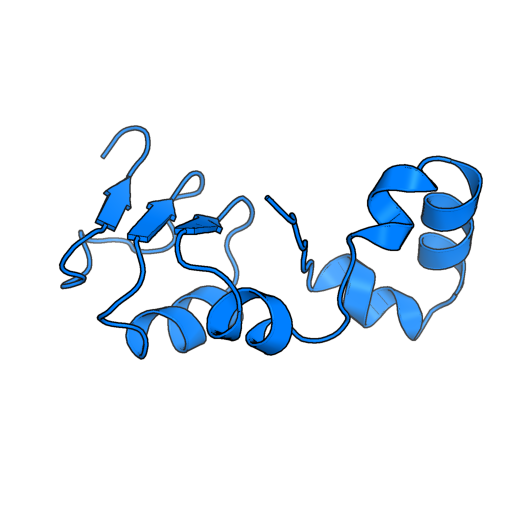ASP A N 1
ATOM 547 C CA . ASP A 1 71 ? 1.379 -1.712 8.258 1.00 97.56 71 ASP A CA 1
ATOM 548 C C . ASP A 1 71 ? 2.718 -2.231 8.793 1.00 97.56 71 ASP A C 1
ATOM 550 O O . ASP A 1 71 ? 2.876 -2.505 9.985 1.00 97.56 71 ASP A O 1
ATOM 554 N N . LEU A 1 72 ? 3.690 -2.379 7.888 1.00 97.88 72 LEU A N 1
ATOM 555 C CA . LEU A 1 72 ? 5.040 -2.848 8.204 1.00 97.88 72 LEU A CA 1
ATOM 556 C C . LEU A 1 72 ? 6.055 -1.702 8.315 1.00 97.88 72 LEU A C 1
ATOM 558 O O . LEU A 1 72 ? 7.221 -1.957 8.612 1.00 97.88 72 LEU A O 1
ATOM 562 N N . VAL A 1 73 ? 5.642 -0.456 8.061 1.00 96.56 73 VAL A N 1
ATOM 563 C CA . VAL A 1 73 ? 6.548 0.689 7.858 1.00 96.56 73 VAL A CA 1
ATOM 564 C C . VAL A 1 73 ? 6.213 1.922 8.689 1.00 96.56 73 VAL A C 1
ATOM 566 O O . VAL A 1 73 ? 6.937 2.909 8.589 1.00 96.56 73 VAL A O 1
ATOM 569 N N . ARG A 1 74 ? 5.164 1.863 9.516 1.00 96.12 74 ARG A N 1
ATOM 570 C CA . ARG A 1 74 ? 4.645 2.989 10.304 1.00 96.12 74 ARG A CA 1
ATOM 571 C C . ARG A 1 74 ? 4.231 4.129 9.374 1.00 96.12 74 ARG A C 1
ATOM 573 O O . ARG A 1 74 ? 4.820 5.204 9.347 1.00 96.12 74 ARG A O 1
ATOM 580 N N . LEU A 1 75 ? 3.218 3.846 8.563 1.00 96.00 75 LEU A N 1
ATOM 581 C CA . LEU A 1 75 ? 2.637 4.774 7.599 1.00 96.00 75 LEU A CA 1
ATOM 582 C C . LEU A 1 75 ? 1.929 5.957 8.282 1.00 96.00 75 LEU A C 1
ATOM 584 O O . LEU A 1 75 ? 1.857 7.043 7.703 1.00 96.00 75 LEU A O 1
ATOM 588 N N . TRP A 1 76 ? 1.446 5.761 9.512 1.00 94.88 76 TRP A N 1
ATOM 589 C CA . TRP A 1 76 ? 0.886 6.809 10.363 1.00 94.88 76 TRP A CA 1
ATOM 590 C C . TRP A 1 76 ? 1.722 7.001 11.631 1.00 94.88 76 TRP A C 1
ATOM 592 O O . TRP A 1 76 ? 2.244 6.037 12.194 1.00 94.88 76 TRP A O 1
ATOM 602 N N . ASP A 1 77 ? 1.823 8.253 12.085 1.00 92.06 77 ASP A N 1
ATOM 603 C CA . ASP A 1 77 ? 2.514 8.603 13.333 1.00 92.06 77 ASP A CA 1
ATOM 604 C C . ASP A 1 77 ? 1.752 8.090 14.567 1.00 92.06 77 ASP A C 1
ATOM 606 O O . ASP A 1 77 ? 2.362 7.552 15.494 1.00 92.06 77 ASP A O 1
ATOM 610 N N . ASP A 1 78 ? 0.421 8.202 14.525 1.00 92.50 78 ASP A N 1
ATOM 611 C CA . ASP A 1 78 ? -0.528 7.680 15.511 1.00 92.50 78 ASP A CA 1
ATOM 612 C C . ASP A 1 78 ? -1.358 6.537 14.911 1.00 92.50 78 ASP A C 1
ATOM 614 O O . ASP A 1 78 ? -1.469 6.405 13.691 1.00 92.50 78 ASP A O 1
ATOM 618 N N . THR A 1 79 ? -1.993 5.721 15.757 1.00 91.62 79 THR A N 1
ATOM 619 C CA . THR A 1 79 ? -2.910 4.674 15.285 1.00 91.62 79 THR A CA 1
ATOM 620 C C . THR A 1 79 ? -4.073 5.308 14.512 1.00 91.62 79 THR A C 1
ATOM 622 O O . THR A 1 79 ? -4.826 6.092 15.097 1.00 91.62 79 THR A O 1
ATOM 625 N N . PRO A 1 80 ? -4.252 4.991 13.216 1.00 93.06 80 PRO A N 1
ATOM 626 C CA . PRO A 1 80 ? -5.322 5.571 12.425 1.00 93.06 80 PRO A CA 1
ATOM 627 C C . PRO A 1 80 ? -6.680 5.040 12.889 1.00 93.06 80 PRO A C 1
ATOM 629 O O . PRO A 1 80 ? -6.802 3.902 13.347 1.00 93.06 80 PRO A O 1
ATOM 632 N N . ASP A 1 81 ? -7.724 5.844 12.700 1.00 92.38 81 ASP A N 1
ATOM 633 C CA . ASP A 1 81 ? -9.113 5.417 12.884 1.00 92.38 81 ASP A CA 1
ATOM 634 C C . ASP A 1 81 ? -9.550 4.515 11.717 1.00 92.38 81 ASP A C 1
ATOM 636 O O . ASP A 1 81 ? -10.364 4.898 10.883 1.00 92.38 81 ASP A O 1
ATOM 640 N N . LEU A 1 82 ? -8.947 3.333 11.597 1.00 91.81 82 LEU A N 1
ATOM 641 C CA . LEU A 1 82 ? -9.284 2.313 10.608 1.00 91.81 82 LEU A CA 1
ATOM 642 C C . LEU A 1 82 ? -9.737 1.042 11.346 1.00 91.81 82 LEU A C 1
ATOM 644 O O . LEU A 1 82 ? -8.964 0.505 12.142 1.00 91.81 82 LEU A O 1
ATOM 648 N N . PRO A 1 83 ? -10.954 0.516 11.088 1.00 89.38 83 PRO A N 1
ATOM 649 C CA . PRO A 1 83 ? -11.537 -0.563 11.896 1.00 89.38 83 PRO A CA 1
ATOM 650 C C . PRO A 1 83 ? -10.704 -1.849 11.982 1.00 89.38 83 PRO A C 1
ATOM 652 O O . PRO A 1 83 ? -10.790 -2.572 12.971 1.00 89.38 83 PRO A O 1
ATOM 655 N N . ALA A 1 84 ? -9.922 -2.151 10.942 1.00 94.69 84 ALA A N 1
ATOM 656 C CA . ALA A 1 84 ? -9.119 -3.366 10.827 1.00 94.69 84 ALA A CA 1
ATOM 657 C C . ALA A 1 84 ? -7.649 -3.041 10.514 1.00 94.69 84 ALA A C 1
ATOM 659 O O . ALA A 1 84 ? -7.068 -3.566 9.560 1.00 94.69 84 ALA A O 1
ATOM 660 N N . TYR A 1 85 ? -7.065 -2.135 11.296 1.00 97.12 85 TYR A N 1
ATOM 661 C CA . TYR A 1 85 ? -5.654 -1.775 11.207 1.00 97.12 85 TYR A CA 1
ATOM 662 C C . TYR A 1 85 ? -4.779 -2.614 12.144 1.00 97.12 85 TYR A C 1
ATOM 664 O O . TYR A 1 85 ? -5.096 -2.806 13.319 1.00 97.12 85 TYR A O 1
ATOM 672 N N . HIS A 1 86 ? -3.645 -3.070 11.620 1.00 97.19 86 HIS A N 1
ATOM 673 C CA . HIS A 1 86 ? -2.632 -3.819 12.349 1.00 97.19 86 HIS A CA 1
ATOM 674 C C . HIS A 1 86 ? -1.246 -3.244 12.050 1.00 97.19 86 HIS A C 1
ATOM 676 O O . HIS A 1 86 ? -0.707 -3.446 10.960 1.00 97.19 86 HIS A O 1
ATOM 682 N N . GLY A 1 87 ? -0.655 -2.559 13.028 1.00 96.44 87 GLY A N 1
ATOM 683 C CA . GLY A 1 87 ? 0.772 -2.255 13.030 1.00 96.44 87 GLY A CA 1
ATOM 684 C C . GLY A 1 87 ? 1.586 -3.503 13.359 1.00 96.44 87 GLY A C 1
ATOM 685 O O . GLY A 1 87 ? 1.162 -4.328 14.169 1.00 96.44 87 GLY A O 1
ATOM 686 N N . LEU A 1 88 ? 2.757 -3.673 12.740 1.00 92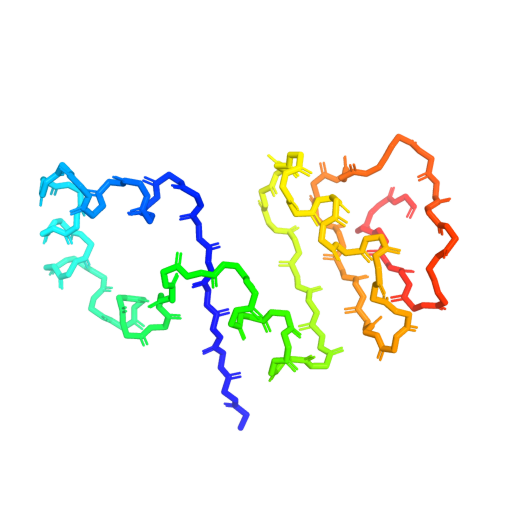.38 88 LEU A N 1
ATOM 687 C CA . LEU A 1 88 ? 3.600 -4.839 13.027 1.00 92.38 88 LEU A CA 1
ATOM 688 C C . LEU A 1 88 ? 4.082 -4.861 14.491 1.00 92.38 88 LEU A C 1
ATOM 690 O O . LEU A 1 88 ? 4.063 -5.912 15.127 1.00 92.38 88 LEU A O 1
ATOM 694 N N . CYS A 1 89 ? 4.518 -3.709 15.011 1.00 92.75 89 CYS A N 1
ATOM 695 C CA . CYS A 1 89 ? 5.101 -3.564 16.352 1.00 92.75 89 CYS A CA 1
ATOM 696 C C . CYS A 1 89 ? 4.626 -2.285 17.076 1.00 92.75 89 CYS A C 1
ATOM 698 O O . CYS A 1 89 ? 5.379 -1.722 17.875 1.00 92.75 89 CYS A O 1
ATOM 700 N N . TRP A 1 90 ? 3.426 -1.789 16.766 1.00 90.88 90 TRP A N 1
ATOM 701 C CA . TRP A 1 90 ? 2.810 -0.610 17.389 1.00 90.88 90 TRP A CA 1
ATOM 702 C C . TRP A 1 90 ? 1.292 -0.738 17.434 1.00 90.88 90 TRP A C 1
ATOM 704 O O . TRP A 1 90 ? 0.738 -1.481 16.591 1.00 90.88 90 TRP A O 1
#